Protein AF-A0AAU7DL04-F1 (afdb_monomer_lite)

Sequence (128 aa):
MRSCLLLRPTIYAAAADARGPQGQVHVRGVVDNTNRIERALYECKDRWSTAYTVAQNKGLSAQRALRMASVAYKLAMPRMDTKPSIRAAIACIAQGIQLEVFDGRDGSQLLYAAQVALSTLTERKRKK

Organism: NCBI:txid3036704

pLDDT: mean 80.77, std 22.89, range [36.78, 98.56]

Foldseek 3Di:
DDDDDDDDDDPPPPPPDDPDDCPPDDDDDDPDLVVVLVVLLVQLVVQLVVQLVVCVVVVHDNVVSLQRSLVSSVVSQFDLQDPSSLVSNLSSLVVCCVSVSDDPVRSVVSNVVSVVSNVVVVVVVVVD

Structure (mmCIF, N/CA/C/O backbone):
data_AF-A0AAU7DL04-F1
#
_entry.id   AF-A0AAU7DL04-F1
#
loop_
_atom_site.group_PDB
_atom_site.id
_atom_site.type_symbol
_atom_site.label_atom_id
_atom_site.label_alt_id
_atom_site.label_comp_id
_atom_site.label_asym_id
_atom_site.label_entity_id
_atom_site.label_seq_id
_atom_site.pdbx_PDB_ins_code
_atom_site.Cartn_x
_atom_site.Cartn_y
_atom_site.Cartn_z
_atom_site.occupancy
_atom_site.B_iso_or_equiv
_atom_site.auth_seq_id
_atom_site.auth_comp_id
_atom_site.auth_asym_id
_atom_site.auth_atom_id
_atom_site.pdbx_PDB_model_num
ATOM 1 N N . MET A 1 1 ? 8.559 17.638 39.324 1.00 42.41 1 MET A N 1
ATOM 2 C CA . MET A 1 1 ? 8.416 18.438 38.085 1.00 42.41 1 MET A CA 1
ATOM 3 C C . MET A 1 1 ? 7.302 17.769 37.276 1.00 42.41 1 MET A C 1
ATOM 5 O O . MET A 1 1 ? 7.525 16.670 36.804 1.00 42.41 1 MET A O 1
ATOM 9 N N . ARG A 1 2 ? 6.023 18.119 37.482 1.00 38.94 2 ARG A N 1
ATOM 10 C CA . ARG A 1 2 ? 5.254 19.229 36.865 1.00 38.94 2 ARG A CA 1
ATOM 11 C C . ARG A 1 2 ? 5.123 19.129 35.330 1.00 38.94 2 ARG A C 1
ATOM 13 O O . ARG A 1 2 ? 6.065 19.533 34.668 1.00 38.94 2 ARG A O 1
ATOM 20 N N . SER A 1 3 ? 3.909 18.770 34.863 1.00 40.59 3 SER A N 1
ATOM 21 C CA . SER A 1 3 ? 3.221 19.289 33.644 1.00 40.59 3 SER A CA 1
ATOM 22 C C . SER A 1 3 ? 3.886 19.027 32.268 1.00 40.59 3 SER A C 1
ATOM 24 O O . SER A 1 3 ? 5.063 18.719 32.222 1.00 40.59 3 SER A O 1
ATOM 26 N N . CYS A 1 4 ? 3.279 19.134 31.072 1.00 38.22 4 CYS A N 1
ATOM 27 C CA . CYS A 1 4 ? 1.907 19.256 30.507 1.00 38.22 4 CYS A CA 1
ATOM 28 C C . CYS A 1 4 ? 2.047 19.010 28.965 1.00 38.22 4 CYS A C 1
ATOM 30 O O . CYS A 1 4 ? 3.163 19.143 28.473 1.00 38.22 4 CYS A O 1
ATOM 32 N N . LEU A 1 5 ? 1.075 18.683 28.093 1.00 43.12 5 LEU A N 1
ATOM 33 C CA . LEU A 1 5 ? -0.388 18.428 28.077 1.00 43.12 5 LEU A CA 1
ATOM 34 C C . LEU A 1 5 ? -0.650 17.302 27.023 1.00 43.12 5 LEU A C 1
ATOM 36 O O . LEU A 1 5 ? 0.206 17.045 26.185 1.00 43.12 5 LEU A O 1
ATOM 40 N N . LEU A 1 6 ? -1.680 16.456 27.157 1.00 47.47 6 LEU A N 1
ATOM 41 C CA . LEU A 1 6 ? -2.963 16.431 26.407 1.00 47.47 6 LEU A CA 1
ATOM 42 C C . LEU A 1 6 ? -2.974 16.775 24.890 1.00 47.47 6 LEU A C 1
ATOM 44 O O . LEU A 1 6 ? -2.229 17.613 24.406 1.00 47.47 6 LEU A O 1
ATOM 48 N N . LEU A 1 7 ? -3.976 16.192 24.206 1.00 40.09 7 LEU A N 1
ATOM 49 C CA . LEU A 1 7 ? -4.447 16.426 22.824 1.00 40.09 7 LEU A CA 1
ATOM 50 C C . LEU A 1 7 ? -3.646 15.808 21.653 1.00 40.09 7 LEU A C 1
ATOM 52 O O . LEU A 1 7 ? -2.928 16.481 20.920 1.00 40.09 7 LEU A O 1
ATOM 56 N N . ARG A 1 8 ? -4.006 14.562 21.309 1.00 42.03 8 ARG A N 1
ATOM 57 C CA . ARG A 1 8 ? -4.331 14.216 19.910 1.00 42.03 8 ARG A CA 1
ATOM 58 C C . ARG A 1 8 ? -5.776 13.700 19.824 1.00 42.03 8 ARG A C 1
ATOM 60 O O . ARG A 1 8 ? -6.004 12.503 19.984 1.00 42.03 8 ARG A O 1
ATOM 67 N N . PRO A 1 9 ? -6.763 14.591 19.621 1.00 40.06 9 PRO A N 1
ATOM 68 C CA . PRO A 1 9 ? -8.136 14.194 19.343 1.00 40.06 9 PRO A CA 1
ATOM 69 C C . PRO A 1 9 ? -8.237 13.576 17.945 1.00 40.06 9 PRO A C 1
ATOM 71 O O . PRO A 1 9 ? -7.552 14.007 17.022 1.00 40.06 9 PRO A O 1
ATOM 74 N N . THR A 1 10 ? -9.123 12.590 17.807 1.00 43.03 10 THR A N 1
ATOM 75 C CA . THR A 1 10 ? -9.978 12.360 16.624 1.00 43.03 10 THR A CA 1
ATOM 76 C C . THR A 1 10 ? -9.534 12.998 15.295 1.00 43.03 10 THR A C 1
ATOM 78 O O . THR A 1 10 ? -10.095 14.007 14.873 1.00 43.03 10 THR A O 1
ATOM 81 N N . ILE A 1 11 ? -8.601 12.358 14.579 1.00 46.16 11 ILE A N 1
ATOM 82 C CA . ILE A 1 11 ? -8.363 12.643 13.145 1.00 46.16 11 ILE A CA 1
ATOM 83 C C . ILE A 1 11 ? -9.256 11.740 12.258 1.00 46.16 11 ILE A C 1
ATOM 85 O O . ILE A 1 11 ? -9.635 12.107 11.150 1.00 46.16 11 ILE A O 1
ATOM 89 N N . TYR A 1 12 ? -9.702 10.590 12.778 1.00 44.56 12 TYR A N 1
ATOM 90 C CA . TYR A 1 12 ? -10.599 9.642 12.099 1.00 44.56 12 TYR A CA 1
ATOM 91 C C . TYR A 1 12 ? -12.096 9.999 12.241 1.00 44.56 12 TYR A C 1
ATOM 93 O O . TYR A 1 12 ? -12.902 9.169 12.650 1.00 44.56 12 TYR A O 1
ATOM 101 N N . ALA A 1 13 ? -12.470 11.239 11.907 1.00 37.59 13 ALA A N 1
ATOM 102 C CA . ALA A 1 13 ? -13.867 11.707 11.920 1.00 37.59 13 ALA A CA 1
ATOM 103 C C . ALA A 1 13 ? -14.372 12.244 10.561 1.00 37.59 13 ALA A C 1
ATOM 105 O O . ALA A 1 13 ? -15.523 12.654 10.460 1.00 37.59 13 ALA A O 1
ATOM 106 N N . ALA A 1 14 ? -13.544 12.220 9.509 1.00 36.78 14 ALA A N 1
ATOM 107 C CA . ALA A 1 14 ? -13.889 12.741 8.181 1.00 36.78 14 ALA A CA 1
ATOM 108 C C . ALA A 1 14 ? -13.461 11.781 7.052 1.00 36.78 14 ALA A C 1
ATOM 110 O O . ALA A 1 14 ? -12.545 12.057 6.282 1.00 36.78 14 ALA A O 1
ATOM 111 N N . ALA A 1 15 ? -14.138 10.633 6.957 1.00 42.44 15 ALA A N 1
ATOM 112 C CA . ALA A 1 15 ? -14.025 9.698 5.826 1.00 42.44 15 ALA A CA 1
ATOM 113 C C . ALA A 1 15 ? -15.388 9.425 5.154 1.00 42.44 15 ALA A C 1
ATOM 115 O O . ALA A 1 15 ? -15.571 8.405 4.495 1.00 42.44 15 ALA A O 1
ATOM 116 N N . ALA A 1 16 ? -16.339 10.346 5.332 1.00 44.25 16 ALA A N 1
ATOM 117 C CA . ALA A 1 16 ? -17.701 10.266 4.820 1.00 44.25 16 ALA A CA 1
ATOM 118 C C . ALA A 1 16 ? -18.078 11.536 4.036 1.00 44.25 16 ALA A C 1
ATOM 120 O O . ALA A 1 16 ? -18.988 12.244 4.435 1.00 44.25 16 ALA A O 1
ATOM 121 N N . ASP A 1 17 ? -17.346 11.838 2.959 1.00 44.41 17 ASP A N 1
ATOM 122 C CA . ASP A 1 17 ? -17.951 12.070 1.636 1.00 44.41 17 ASP A CA 1
ATOM 123 C C . ASP A 1 17 ? -16.874 12.235 0.553 1.00 44.41 17 ASP A C 1
ATOM 125 O O . ASP A 1 17 ? -15.941 13.021 0.710 1.00 44.41 17 ASP A O 1
ATOM 129 N N . ALA A 1 18 ? -16.990 11.479 -0.543 1.00 39.47 18 ALA A N 1
ATOM 130 C CA . ALA A 1 18 ? -16.162 11.637 -1.747 1.00 39.47 18 ALA A CA 1
ATOM 131 C C . ALA A 1 18 ? -16.717 10.851 -2.955 1.00 39.47 18 ALA A C 1
ATOM 133 O O . ALA A 1 18 ? -15.951 10.262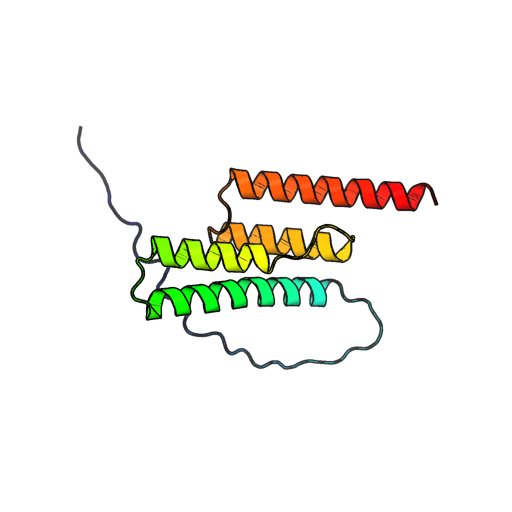 -3.724 1.00 39.47 18 ALA A O 1
ATOM 134 N N . ARG A 1 19 ? -18.043 10.838 -3.172 1.00 47.75 19 ARG A N 1
ATOM 135 C CA . ARG A 1 19 ? -18.588 10.466 -4.494 1.00 47.75 19 ARG A CA 1
ATOM 136 C C . ARG A 1 19 ? -18.403 11.630 -5.472 1.00 47.75 19 ARG A C 1
ATOM 138 O O . ARG A 1 19 ? -19.340 12.354 -5.787 1.00 47.75 19 ARG A O 1
ATOM 145 N N . GLY A 1 20 ? -17.168 11.808 -5.940 1.00 36.84 20 GLY A N 1
ATOM 146 C CA . GLY A 1 20 ? -16.863 12.715 -7.046 1.00 36.84 20 GLY A CA 1
ATOM 147 C C . GLY A 1 20 ? -17.444 12.192 -8.372 1.00 36.84 20 GLY A C 1
ATOM 148 O O . GLY A 1 20 ? -17.455 10.975 -8.587 1.00 36.84 20 GLY A O 1
ATOM 149 N N . PRO A 1 21 ? -17.923 13.067 -9.273 1.00 41.75 21 PRO A N 1
ATOM 150 C CA . PRO A 1 21 ? -18.472 12.648 -10.558 1.00 41.75 21 PRO A CA 1
ATOM 151 C C . PRO A 1 21 ? -17.360 12.144 -11.491 1.00 41.75 21 PRO A C 1
ATOM 153 O O . PRO A 1 21 ? -16.407 12.860 -11.791 1.00 41.75 21 PRO A O 1
ATOM 156 N N . GLN A 1 22 ? -17.497 10.911 -11.982 1.00 43.09 22 GLN A N 1
ATOM 157 C CA . GLN A 1 22 ? -16.578 10.281 -12.942 1.00 43.09 22 GLN A CA 1
ATOM 158 C C . GLN A 1 22 ? -16.772 10.859 -14.361 1.00 43.09 22 GLN A C 1
ATOM 160 O O . GLN A 1 22 ? -17.308 10.205 -15.254 1.00 43.09 22 GLN A O 1
ATOM 165 N N . GLY A 1 23 ? -16.333 12.102 -14.575 1.00 39.91 23 GLY A N 1
ATOM 166 C CA . GLY A 1 23 ? -16.270 12.746 -15.891 1.00 39.91 23 GLY A CA 1
ATOM 167 C C . GLY A 1 23 ? -15.076 12.247 -16.710 1.00 39.91 23 GLY A C 1
ATOM 168 O O . GLY A 1 23 ? -14.047 12.914 -16.782 1.00 39.91 23 GLY A O 1
ATOM 169 N N . GLN A 1 24 ? -15.186 11.058 -17.303 1.00 43.31 24 GLN A N 1
ATOM 170 C CA . GLN A 1 24 ? -14.074 10.405 -18.000 1.00 43.31 24 GLN A CA 1
ATOM 171 C C . GLN A 1 24 ? -13.906 10.931 -19.441 1.00 43.31 24 GLN A C 1
ATOM 173 O O . GLN A 1 24 ? -14.484 10.399 -20.387 1.00 43.31 24 GLN A O 1
ATOM 178 N N . VAL A 1 25 ? -13.097 11.982 -19.619 1.00 44.25 25 VAL A N 1
ATOM 179 C CA . VAL A 1 25 ? -12.775 12.541 -20.946 1.00 44.25 25 VAL A CA 1
ATOM 180 C C . VAL A 1 25 ? -11.770 11.636 -21.670 1.00 44.25 25 VAL A C 1
ATOM 182 O O . VAL A 1 25 ? -10.606 11.539 -21.283 1.00 44.25 25 VAL A O 1
ATOM 185 N N . HIS A 1 26 ? -12.212 10.963 -22.734 1.00 40.19 26 HIS A N 1
ATOM 186 C CA . HIS A 1 26 ? -11.371 10.057 -23.520 1.00 40.19 26 HIS A CA 1
ATOM 187 C C . HIS A 1 26 ? -10.491 10.821 -24.522 1.00 40.19 26 HIS A C 1
ATOM 189 O O . HIS A 1 26 ? -10.922 11.126 -25.635 1.00 40.19 26 HIS A O 1
ATOM 195 N N . VAL A 1 27 ? -9.236 11.092 -24.153 1.00 49.94 27 VAL A N 1
ATOM 196 C CA . VAL A 1 27 ? -8.219 11.621 -25.075 1.00 49.94 27 VAL A CA 1
ATOM 197 C C . VAL A 1 27 ? -7.390 10.464 -25.642 1.00 49.94 27 VAL A C 1
ATOM 199 O O . VAL A 1 27 ? -6.798 9.675 -24.907 1.00 49.94 27 VAL A O 1
ATOM 202 N N . ARG A 1 28 ? -7.359 10.337 -26.972 1.00 40.72 28 ARG A N 1
ATOM 203 C CA . ARG A 1 28 ? -6.598 9.298 -27.686 1.00 40.72 28 ARG A CA 1
ATOM 204 C C . ARG A 1 28 ? -5.096 9.615 -27.690 1.00 40.72 28 ARG A C 1
ATOM 206 O O . ARG A 1 28 ? -4.706 10.688 -28.132 1.00 40.72 28 ARG A O 1
ATOM 213 N N . GLY A 1 29 ? -4.259 8.615 -27.395 1.00 48.81 29 GLY A N 1
ATOM 214 C CA . GLY A 1 29 ? -2.971 8.463 -28.095 1.00 48.81 29 GLY A CA 1
ATOM 215 C C . GLY A 1 29 ? -1.668 8.528 -27.290 1.00 48.81 29 GLY A C 1
ATOM 216 O O . GLY A 1 29 ? -0.625 8.241 -27.871 1.00 48.81 29 GLY A O 1
ATOM 217 N N . VAL A 1 30 ? -1.683 8.822 -25.987 1.00 49.94 30 VAL A N 1
ATOM 218 C CA . VAL A 1 30 ? -0.483 8.727 -25.129 1.00 49.94 30 VAL A CA 1
ATOM 219 C C . VAL A 1 30 ? -0.691 7.648 -24.067 1.00 49.94 30 VAL A C 1
ATOM 221 O O . VAL A 1 30 ? -1.794 7.440 -23.568 1.00 49.94 30 VAL A O 1
ATOM 224 N N . VAL A 1 31 ? 0.367 6.900 -23.733 1.00 54.81 31 VAL A N 1
ATOM 225 C CA . VAL A 1 31 ? 0.308 5.888 -22.667 1.00 54.81 31 VAL A CA 1
ATOM 226 C C . VAL A 1 31 ? 0.402 6.593 -21.312 1.00 54.81 31 VAL A C 1
ATOM 228 O O . VAL A 1 31 ? 1.467 6.635 -20.690 1.00 54.81 31 VAL A O 1
ATOM 231 N N . ASP A 1 32 ? -0.718 7.165 -20.872 1.00 60.56 32 ASP A N 1
ATOM 232 C CA . ASP A 1 32 ? -0.781 8.009 -19.681 1.00 60.56 32 ASP A CA 1
ATOM 233 C C . ASP A 1 32 ? -0.474 7.223 -18.406 1.00 60.56 32 ASP A C 1
ATOM 235 O O . ASP A 1 32 ? -1.292 6.499 -17.833 1.00 60.56 32 ASP A O 1
ATOM 239 N N . ASN A 1 33 ? 0.763 7.385 -17.941 1.00 59.34 33 ASN A N 1
ATOM 240 C CA . ASN A 1 33 ? 1.220 6.826 -16.673 1.00 59.34 33 ASN A CA 1
ATOM 241 C C . ASN A 1 33 ? 0.446 7.429 -15.492 1.00 59.34 33 ASN A C 1
ATOM 243 O O . ASN A 1 33 ? 0.244 6.735 -14.500 1.00 59.34 33 ASN A O 1
ATOM 247 N N . THR A 1 34 ? -0.018 8.676 -15.624 1.00 68.00 34 THR A N 1
ATOM 248 C CA . THR A 1 34 ? -0.864 9.386 -14.656 1.00 68.00 34 THR A CA 1
ATOM 249 C C . THR A 1 34 ? -2.135 8.594 -14.353 1.00 68.00 34 THR A C 1
ATOM 251 O O . THR A 1 34 ? -2.342 8.220 -13.204 1.00 68.00 34 THR A O 1
ATOM 254 N N . ASN A 1 35 ? -2.876 8.173 -15.387 1.00 83.75 35 ASN A N 1
ATOM 255 C CA . ASN A 1 35 ? -4.077 7.341 -15.252 1.00 83.75 35 ASN A CA 1
ATOM 256 C C . ASN A 1 35 ? -3.791 6.032 -14.484 1.00 83.75 35 ASN A C 1
ATOM 258 O O . ASN A 1 35 ? -4.549 5.638 -13.600 1.00 83.75 35 ASN A O 1
ATOM 262 N N . ARG A 1 36 ? -2.648 5.374 -14.745 1.00 86.19 36 ARG A N 1
ATOM 263 C CA . ARG A 1 36 ? -2.260 4.147 -14.018 1.00 86.19 36 ARG A CA 1
ATOM 264 C C . ARG A 1 36 ? -1.934 4.400 -12.545 1.00 86.19 36 ARG A C 1
ATOM 266 O O . ARG A 1 36 ? -2.229 3.541 -11.717 1.00 86.19 36 ARG A O 1
ATOM 273 N N . ILE A 1 37 ? -1.310 5.536 -12.230 1.00 95.12 37 ILE A N 1
ATOM 274 C CA . ILE A 1 37 ? -0.981 5.940 -10.856 1.00 95.12 37 ILE A CA 1
ATOM 275 C C . ILE A 1 37 ? -2.266 6.288 -10.097 1.00 95.12 37 ILE A C 1
ATOM 277 O O . ILE A 1 37 ? -2.496 5.749 -9.019 1.00 95.12 37 ILE A O 1
ATOM 281 N N . GLU A 1 38 ? -3.134 7.113 -10.682 1.00 94.88 38 GLU A N 1
ATOM 282 C CA . GLU A 1 38 ? -4.433 7.497 -10.113 1.00 94.88 38 GLU A CA 1
ATOM 283 C C . GLU A 1 38 ? -5.326 6.279 -9.867 1.00 94.88 38 GLU A C 1
ATOM 285 O O . GLU A 1 38 ? -5.870 6.123 -8.774 1.00 94.88 38 GLU A O 1
ATOM 290 N N . ARG A 1 39 ? -5.412 5.357 -10.836 1.00 95.25 39 ARG A N 1
ATOM 291 C CA . ARG A 1 39 ? -6.183 4.116 -10.689 1.00 95.25 39 ARG A CA 1
ATOM 292 C C . ARG A 1 39 ? -5.649 3.230 -9.563 1.00 95.25 39 ARG A C 1
ATOM 294 O O . ARG A 1 39 ? -6.445 2.666 -8.821 1.00 95.25 39 ARG A O 1
ATOM 301 N N . ALA A 1 40 ? -4.328 3.124 -9.412 1.00 97.00 40 ALA A N 1
ATOM 302 C CA . ALA A 1 40 ? -3.717 2.366 -8.321 1.00 97.00 40 ALA A CA 1
ATOM 303 C C . ALA A 1 40 ? -3.963 3.014 -6.946 1.00 97.00 40 ALA A C 1
ATOM 305 O O . ALA A 1 40 ? -4.319 2.317 -5.998 1.00 97.00 40 ALA A O 1
ATOM 306 N N . LEU A 1 41 ? -3.836 4.343 -6.850 1.00 97.44 41 LEU A N 1
ATOM 307 C CA . LEU A 1 41 ? -4.150 5.111 -5.639 1.00 97.44 41 LEU A CA 1
ATOM 308 C C . LEU A 1 41 ? -5.626 4.986 -5.243 1.00 97.44 41 LEU A C 1
ATOM 310 O O . LEU A 1 41 ? -5.935 4.928 -4.053 1.00 97.44 41 LEU A O 1
ATOM 314 N N . TYR A 1 42 ? -6.529 4.948 -6.227 1.00 97.25 42 TYR A N 1
ATOM 315 C CA . TYR A 1 42 ? -7.949 4.700 -6.005 1.00 97.25 42 TYR A CA 1
ATOM 316 C C . TYR A 1 42 ? -8.192 3.269 -5.511 1.00 97.25 42 TYR A C 1
ATOM 318 O O . TYR A 1 42 ? -8.792 3.103 -4.454 1.00 97.25 42 TYR A O 1
ATOM 326 N N . GLU A 1 43 ? -7.675 2.246 -6.204 1.00 97.69 43 GLU A N 1
ATOM 327 C CA . GLU A 1 43 ? -7.882 0.839 -5.830 1.00 97.69 43 GLU A CA 1
ATOM 328 C C . GLU A 1 43 ? -7.324 0.515 -4.434 1.00 97.69 43 GLU A C 1
ATOM 330 O O . GLU A 1 43 ? -8.008 -0.120 -3.632 1.00 97.69 43 GL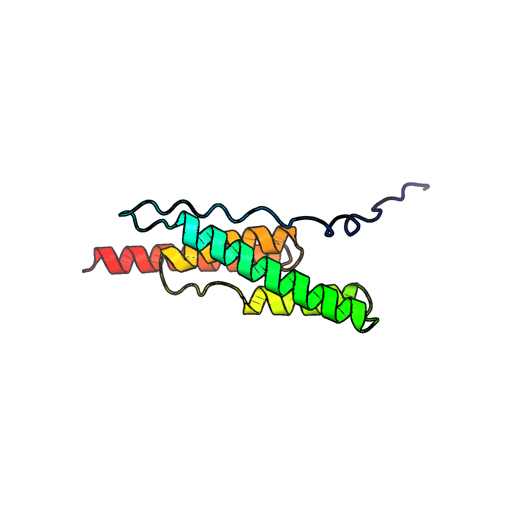U A O 1
ATOM 335 N N . CYS A 1 44 ? -6.124 0.995 -4.091 1.00 98.50 44 CYS A N 1
ATOM 336 C CA . CYS A 1 44 ? -5.554 0.749 -2.764 1.00 98.50 44 CYS A CA 1
ATOM 337 C C . CYS A 1 44 ? -6.381 1.425 -1.655 1.00 98.50 44 CYS A C 1
ATOM 339 O O . CYS A 1 44 ? -6.654 0.807 -0.621 1.00 98.50 44 CYS A O 1
ATOM 341 N N . LYS A 1 45 ? -6.829 2.670 -1.881 1.00 97.94 45 LYS A N 1
ATOM 342 C CA . LYS A 1 45 ? -7.672 3.407 -0.929 1.00 97.94 45 LYS A CA 1
ATOM 343 C C . LYS A 1 45 ? -9.060 2.777 -0.778 1.00 97.94 45 LYS A C 1
ATOM 345 O O . LYS A 1 45 ? -9.522 2.650 0.351 1.00 97.94 45 LYS A O 1
ATOM 350 N N . ASP A 1 46 ? -9.684 2.349 -1.873 1.00 98.31 46 ASP A N 1
ATOM 351 C CA . ASP A 1 46 ? -11.000 1.696 -1.889 1.00 98.31 46 ASP A CA 1
ATOM 352 C C . ASP A 1 46 ? -10.996 0.355 -1.138 1.00 98.31 46 ASP A C 1
ATOM 354 O O . ASP A 1 46 ? -11.871 0.083 -0.311 1.00 98.31 46 ASP A O 1
ATOM 358 N N . ARG A 1 47 ? -9.956 -0.465 -1.342 1.00 98.31 47 ARG A N 1
ATOM 359 C CA . ARG A 1 47 ? -9.793 -1.737 -0.619 1.00 98.31 47 ARG A CA 1
ATOM 360 C C . ARG A 1 47 ? -9.557 -1.516 0.873 1.00 98.31 47 ARG A C 1
ATOM 362 O O . ARG A 1 47 ? -10.109 -2.259 1.685 1.00 98.31 47 ARG A O 1
ATOM 369 N N . TRP A 1 48 ? -8.800 -0.480 1.239 1.00 98.44 48 TRP A N 1
ATOM 370 C CA . TRP A 1 48 ? -8.613 -0.071 2.633 1.00 98.44 48 TRP A CA 1
ATOM 371 C C . TRP A 1 48 ? -9.922 0.410 3.266 1.00 98.44 48 TRP A C 1
ATOM 373 O O . TRP A 1 48 ? -10.291 -0.099 4.323 1.00 98.44 48 TRP A O 1
ATOM 383 N N . SER A 1 49 ? -10.671 1.315 2.621 1.00 97.81 49 SER A N 1
ATOM 384 C CA . SER A 1 49 ? -11.925 1.843 3.181 1.00 97.81 49 SER A CA 1
ATOM 385 C C . SER A 1 49 ? -12.998 0.766 3.283 1.00 97.81 49 SER A C 1
ATOM 387 O O . SER A 1 49 ? -13.644 0.651 4.321 1.00 97.81 49 SER A O 1
ATOM 389 N N . THR A 1 50 ? -13.126 -0.086 2.264 1.00 98.19 50 THR A N 1
ATOM 390 C CA . THR A 1 50 ? -14.038 -1.237 2.283 1.00 98.19 50 THR A CA 1
ATOM 391 C C . THR A 1 50 ? -13.716 -2.181 3.442 1.00 98.19 50 THR A C 1
ATOM 393 O O . THR A 1 50 ? -14.601 -2.525 4.226 1.00 98.19 50 THR A O 1
ATOM 396 N N . ALA A 1 51 ? -12.447 -2.566 3.614 1.00 98.25 51 ALA A N 1
ATOM 397 C CA . ALA A 1 51 ? -12.038 -3.430 4.719 1.00 98.25 51 ALA A CA 1
ATOM 398 C C . ALA A 1 51 ? -12.221 -2.758 6.092 1.00 98.25 51 ALA A C 1
ATOM 400 O O . ALA A 1 51 ? -12.665 -3.417 7.034 1.00 98.25 51 ALA A O 1
ATOM 401 N N . TYR A 1 52 ? -11.948 -1.455 6.208 1.00 97.06 52 TYR A N 1
ATOM 402 C CA . TYR A 1 52 ? -12.176 -0.697 7.439 1.00 97.06 52 TYR A CA 1
ATOM 403 C C . TYR A 1 52 ? -13.662 -0.690 7.824 1.00 97.06 52 TYR A C 1
ATOM 405 O O . TYR A 1 52 ? -14.010 -1.073 8.941 1.00 97.06 52 TYR A O 1
ATOM 413 N N . THR A 1 53 ? -14.557 -0.368 6.885 1.00 97.69 53 THR A N 1
ATOM 414 C CA . THR A 1 53 ? -16.012 -0.406 7.097 1.00 97.69 53 THR A CA 1
ATOM 415 C C . THR A 1 53 ? -16.500 -1.806 7.472 1.00 97.69 53 THR A C 1
ATOM 417 O O . THR A 1 53 ? -17.279 -1.951 8.412 1.00 97.69 53 THR A O 1
ATOM 420 N N . VAL A 1 54 ? -15.994 -2.863 6.825 1.00 98.19 54 VAL A N 1
ATOM 421 C CA . VAL A 1 54 ? -16.327 -4.254 7.191 1.00 98.19 54 VAL A CA 1
ATOM 422 C C . VAL A 1 54 ? -15.871 -4.600 8.615 1.00 98.19 54 VAL A C 1
ATOM 424 O O . VAL A 1 54 ? -16.569 -5.342 9.305 1.00 98.19 54 VAL A O 1
ATOM 427 N N . ALA A 1 55 ? -14.736 -4.076 9.087 1.00 97.56 55 ALA A N 1
ATOM 428 C CA . ALA A 1 55 ? -14.294 -4.275 10.468 1.00 97.56 55 ALA A CA 1
ATOM 429 C C . ALA A 1 55 ? -15.164 -3.516 11.481 1.00 97.56 55 ALA A C 1
ATOM 431 O O . ALA A 1 55 ? -15.539 -4.091 12.505 1.00 97.56 55 ALA A O 1
ATOM 432 N N . GLN A 1 56 ? -15.514 -2.261 11.183 1.00 96.50 56 GLN A N 1
ATOM 433 C CA . GLN A 1 56 ? -16.384 -1.436 12.027 1.00 96.50 56 GLN A CA 1
ATOM 434 C C . GLN A 1 56 ? -17.780 -2.064 12.161 1.00 96.50 56 GLN A C 1
ATOM 436 O O . GLN A 1 56 ? -18.278 -2.219 13.273 1.00 96.50 56 GLN A O 1
ATOM 441 N N . ASN A 1 57 ? -18.361 -2.542 11.055 1.00 97.75 57 ASN A N 1
ATOM 442 C CA . ASN A 1 57 ? -19.656 -3.236 11.048 1.00 97.75 57 ASN A CA 1
ATOM 443 C C . ASN A 1 57 ? -19.633 -4.567 11.826 1.00 97.75 57 ASN A C 1
ATOM 445 O O . ASN A 1 57 ? -20.672 -5.035 12.280 1.00 97.75 57 ASN A O 1
ATOM 449 N N . LYS A 1 58 ? -18.452 -5.175 12.004 1.00 96.75 58 LYS A N 1
ATOM 450 C CA . LYS A 1 58 ? -18.232 -6.365 12.847 1.00 96.75 58 LYS A CA 1
ATOM 451 C C . LYS A 1 58 ? -17.948 -6.027 14.319 1.00 96.75 58 LYS A C 1
ATOM 453 O O . LYS A 1 58 ? -17.588 -6.923 15.078 1.00 96.75 58 LYS A O 1
ATOM 458 N N . GLY A 1 59 ? -18.047 -4.757 14.723 1.00 97.06 59 GLY A N 1
ATOM 459 C CA . GLY A 1 59 ? -17.760 -4.312 16.090 1.00 97.06 59 GLY A CA 1
ATOM 460 C C . GLY A 1 59 ? -16.297 -4.496 16.510 1.00 97.06 59 GLY A C 1
ATOM 461 O O . GLY A 1 59 ? -16.002 -4.609 17.700 1.00 97.06 59 GLY A O 1
ATOM 462 N N . LEU A 1 60 ? -15.361 -4.578 15.556 1.00 96.94 60 LEU A N 1
ATOM 463 C CA . LEU A 1 60 ? -13.942 -4.713 15.878 1.00 96.94 60 LEU A CA 1
ATOM 464 C C . LEU A 1 60 ? -13.391 -3.401 16.448 1.00 96.94 60 LEU A C 1
ATOM 466 O O . LEU A 1 60 ? -13.773 -2.313 16.030 1.00 96.94 60 LEU A O 1
ATOM 470 N N . SER A 1 61 ? -12.432 -3.497 17.374 1.00 97.25 61 SER A N 1
ATOM 471 C CA . SER A 1 61 ? -11.731 -2.312 17.876 1.00 97.25 61 SER A CA 1
ATOM 472 C C . SER A 1 61 ? -10.983 -1.592 16.749 1.00 97.25 61 SER A C 1
ATOM 474 O O . SER A 1 61 ? -10.473 -2.235 15.829 1.00 97.25 61 SER A O 1
ATOM 476 N N . ALA A 1 62 ? -10.831 -0.268 16.857 1.00 94.50 62 ALA A N 1
ATOM 477 C CA . ALA A 1 62 ? -10.171 0.552 15.835 1.00 94.50 62 ALA A CA 1
ATOM 478 C C . ALA A 1 62 ? -8.784 0.010 15.425 1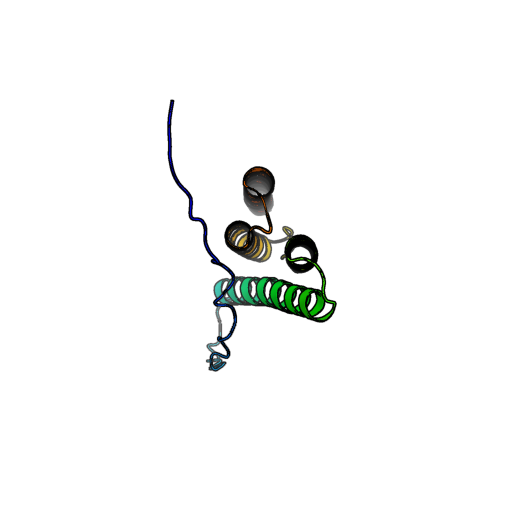.00 94.50 62 ALA A C 1
ATOM 480 O O . ALA A 1 62 ? -8.457 -0.025 14.245 1.00 94.50 62 ALA A O 1
ATOM 481 N N . GLN A 1 63 ? -7.993 -0.519 16.367 1.00 95.75 63 GLN A N 1
ATOM 482 C CA . GLN A 1 63 ? -6.690 -1.138 16.078 1.00 95.75 63 GLN A CA 1
ATOM 483 C C . GLN A 1 63 ? -6.793 -2.455 15.275 1.00 95.75 63 GLN A C 1
ATOM 485 O O . GLN A 1 63 ? -5.873 -2.816 14.538 1.00 95.75 63 GLN A O 1
ATOM 490 N N . ARG A 1 64 ? -7.882 -3.222 15.422 1.00 96.62 64 ARG A N 1
ATOM 491 C CA . ARG A 1 64 ? -8.165 -4.394 14.573 1.00 96.62 64 ARG A CA 1
ATOM 492 C C . ARG A 1 64 ? -8.692 -3.958 13.204 1.00 96.62 64 ARG A C 1
ATOM 494 O O . ARG A 1 64 ? -8.252 -4.522 12.207 1.00 96.62 64 ARG A O 1
ATOM 501 N N . ALA A 1 65 ? -9.541 -2.930 13.151 1.00 97.00 65 ALA A N 1
ATOM 502 C CA . ALA A 1 65 ? -10.041 -2.355 11.903 1.00 97.00 65 ALA A CA 1
ATOM 503 C C . ALA A 1 65 ? -8.917 -1.777 11.032 1.00 97.00 65 ALA A C 1
ATOM 505 O O . ALA A 1 65 ? -8.790 -2.167 9.873 1.00 97.00 65 ALA A O 1
ATOM 506 N N . LEU A 1 66 ? -8.035 -0.954 11.612 1.00 96.00 66 LEU A N 1
ATOM 507 C CA . LEU A 1 66 ? -6.840 -0.434 10.942 1.00 96.00 66 LEU A CA 1
ATOM 508 C C . LEU A 1 66 ? -5.938 -1.567 10.445 1.00 96.00 66 LEU A C 1
ATOM 510 O O . LEU A 1 66 ? -5.560 -1.564 9.282 1.00 96.00 66 LEU A O 1
ATOM 514 N N . ARG A 1 67 ? -5.647 -2.590 11.266 1.00 96.38 67 ARG A N 1
ATOM 515 C CA . ARG A 1 67 ? -4.838 -3.738 10.811 1.00 96.38 67 ARG A CA 1
ATOM 516 C C . ARG A 1 67 ? -5.467 -4.474 9.625 1.00 96.38 67 ARG A C 1
ATOM 518 O O . ARG A 1 67 ? -4.750 -4.808 8.686 1.00 96.38 67 ARG A O 1
ATOM 525 N N . MET A 1 68 ? -6.781 -4.702 9.640 1.00 97.88 68 MET A N 1
ATOM 526 C CA . MET A 1 68 ? -7.476 -5.372 8.535 1.00 97.88 68 MET A CA 1
ATOM 527 C C . MET A 1 68 ? -7.469 -4.520 7.255 1.00 97.88 68 MET A C 1
ATOM 529 O O . MET A 1 68 ? -7.205 -5.039 6.171 1.00 97.88 68 MET A O 1
ATOM 533 N N . ALA A 1 69 ? -7.679 -3.208 7.389 1.00 98.06 69 ALA A N 1
ATOM 534 C CA . ALA A 1 69 ? -7.612 -2.248 6.291 1.00 98.06 69 ALA A CA 1
ATOM 535 C C . ALA A 1 69 ? -6.198 -2.132 5.695 1.00 98.06 69 ALA A C 1
ATOM 537 O O . ALA A 1 69 ? -6.032 -2.174 4.476 1.00 98.06 69 ALA A O 1
ATOM 538 N N . SER A 1 70 ? -5.163 -2.086 6.537 1.00 97.62 70 SER A N 1
ATOM 539 C CA . SER A 1 70 ? -3.760 -2.061 6.113 1.00 97.62 70 SER A CA 1
ATOM 540 C C . SER A 1 70 ? -3.336 -3.341 5.389 1.00 97.62 70 SER A C 1
ATOM 542 O O . SER A 1 70 ? -2.575 -3.263 4.427 1.00 97.62 70 SER A O 1
ATOM 544 N N . VAL A 1 71 ? -3.853 -4.514 5.775 1.00 98.00 71 VAL A N 1
ATOM 545 C CA . VAL A 1 71 ? -3.648 -5.758 5.005 1.00 98.00 71 VAL A CA 1
ATOM 546 C C . VAL A 1 71 ? -4.322 -5.668 3.633 1.00 98.00 71 VAL A C 1
ATOM 548 O O . VAL A 1 71 ? -3.683 -5.974 2.628 1.00 98.00 71 VAL A O 1
ATOM 551 N N . ALA A 1 72 ? -5.570 -5.192 3.560 1.00 98.50 72 ALA A N 1
ATOM 552 C CA . ALA A 1 72 ? -6.277 -5.022 2.289 1.00 98.50 72 ALA A CA 1
ATOM 553 C C . ALA A 1 72 ? -5.571 -4.027 1.346 1.00 98.50 72 ALA A C 1
ATOM 555 O O . ALA A 1 72 ? -5.459 -4.301 0.152 1.00 98.50 72 ALA A O 1
ATOM 556 N N . TYR A 1 73 ? -5.026 -2.928 1.883 1.00 98.56 73 TYR A N 1
ATOM 557 C CA . TYR A 1 73 ? -4.199 -1.975 1.133 1.00 98.56 73 TYR A CA 1
ATOM 558 C C . TYR A 1 73 ? -2.941 -2.647 0.571 1.00 98.56 73 TYR A C 1
ATOM 560 O O . TYR A 1 73 ? -2.684 -2.566 -0.627 1.00 98.56 73 TYR A O 1
ATOM 568 N N . LYS A 1 74 ? -2.173 -3.357 1.416 1.00 97.62 74 LYS A N 1
ATOM 569 C CA . LYS A 1 74 ? -0.933 -4.045 1.008 1.00 97.62 74 LYS A CA 1
ATOM 570 C C . LYS A 1 74 ? -1.189 -5.103 -0.077 1.00 97.62 74 LYS A C 1
ATOM 572 O O . LYS A 1 74 ? -0.378 -5.234 -0.987 1.00 97.62 74 LYS A O 1
ATOM 577 N N . LEU A 1 75 ? -2.326 -5.805 -0.028 1.00 98.00 75 LEU A N 1
ATOM 578 C CA . LEU A 1 75 ? -2.741 -6.770 -1.058 1.00 98.00 75 LEU A CA 1
ATOM 579 C C . LEU A 1 75 ? -3.199 -6.120 -2.377 1.00 98.00 75 LEU A C 1
ATOM 581 O O . LEU A 1 75 ? -3.140 -6.768 -3.419 1.00 98.00 75 LEU A O 1
ATOM 585 N N . ALA A 1 76 ? -3.653 -4.865 -2.346 1.00 98.06 76 ALA A N 1
ATOM 586 C CA . ALA A 1 76 ? -4.079 -4.111 -3.527 1.00 98.06 76 ALA A CA 1
ATOM 587 C C . ALA A 1 76 ? -2.922 -3.404 -4.261 1.00 98.06 76 ALA A C 1
ATOM 589 O O . ALA A 1 76 ? -3.120 -2.856 -5.345 1.00 98.06 76 ALA A O 1
ATOM 590 N N . MET A 1 77 ? -1.717 -3.393 -3.682 1.00 97.44 77 MET A N 1
ATOM 591 C CA . MET A 1 77 ? -0.592 -2.630 -4.218 1.00 97.44 77 MET A CA 1
ATOM 592 C C . MET A 1 77 ? -0.125 -3.100 -5.606 1.00 97.44 77 MET A C 1
ATOM 594 O O . MET A 1 77 ? -0.033 -4.303 -5.865 1.00 97.44 77 MET A O 1
ATOM 598 N N . PRO A 1 78 ? 0.308 -2.168 -6.479 1.00 96.81 78 PRO A N 1
ATOM 599 C CA . PRO A 1 78 ? 0.981 -2.512 -7.725 1.00 96.81 78 PRO A CA 1
ATOM 600 C C . PRO A 1 78 ? 2.264 -3.318 -7.495 1.00 96.81 78 PRO A C 1
ATOM 602 O O . PRO A 1 78 ? 3.083 -2.989 -6.635 1.00 96.81 78 PRO A O 1
ATOM 605 N N . ARG A 1 79 ? 2.491 -4.334 -8.334 1.00 94.06 79 ARG A N 1
ATOM 606 C CA . ARG A 1 79 ? 3.760 -5.077 -8.360 1.00 94.06 79 ARG A CA 1
ATOM 607 C C . ARG A 1 79 ? 4.903 -4.194 -8.866 1.00 94.06 79 ARG A C 1
ATOM 609 O O . ARG A 1 79 ? 4.705 -3.334 -9.717 1.00 94.06 79 ARG A O 1
ATOM 616 N N . MET A 1 80 ? 6.123 -4.459 -8.407 1.00 94.19 80 MET A N 1
ATOM 617 C CA . MET A 1 80 ? 7.334 -3.730 -8.819 1.00 94.19 80 MET A CA 1
ATOM 618 C C . MET A 1 80 ? 8.058 -4.392 -10.011 1.00 94.19 80 MET A C 1
ATOM 620 O O . MET A 1 80 ? 9.280 -4.503 -10.037 1.00 94.19 80 MET A O 1
ATOM 624 N N . ASP A 1 81 ? 7.294 -4.858 -11.001 1.00 91.38 81 ASP A N 1
ATOM 625 C CA . ASP A 1 81 ? 7.767 -5.652 -12.148 1.00 91.38 81 ASP A CA 1
ATOM 626 C 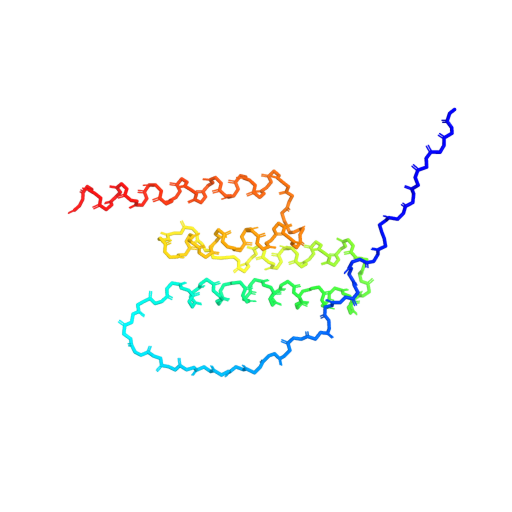C . ASP A 1 81 ? 8.075 -4.832 -13.416 1.00 91.38 81 ASP A C 1
ATOM 628 O O . ASP A 1 81 ? 8.882 -5.251 -14.247 1.00 91.38 81 ASP A O 1
ATOM 632 N N . THR A 1 82 ? 7.471 -3.651 -13.578 1.00 92.38 82 THR A N 1
ATOM 633 C CA . THR A 1 82 ? 7.637 -2.795 -14.763 1.00 92.38 82 THR A CA 1
ATOM 634 C C . THR A 1 82 ? 7.813 -1.327 -14.375 1.00 92.38 82 THR A C 1
ATOM 636 O O . THR A 1 82 ? 7.317 -0.871 -13.350 1.00 92.38 82 THR A O 1
ATOM 639 N N . LYS A 1 83 ? 8.468 -0.525 -15.225 1.00 93.50 83 LYS A N 1
ATOM 640 C CA . LYS A 1 83 ? 8.655 0.919 -14.978 1.00 93.50 83 LYS A CA 1
ATOM 641 C C . LYS A 1 83 ? 7.354 1.687 -14.639 1.00 93.50 83 LYS A C 1
ATOM 643 O O . LYS A 1 83 ? 7.405 2.491 -13.707 1.00 93.50 83 LYS A O 1
ATOM 648 N N . PRO A 1 84 ? 6.206 1.489 -15.327 1.00 93.00 84 PRO A N 1
ATOM 649 C CA . PRO A 1 84 ? 4.953 2.133 -14.926 1.00 93.00 84 PRO A CA 1
ATOM 650 C C . PRO A 1 84 ? 4.367 1.574 -13.620 1.00 93.00 84 PRO A C 1
ATOM 652 O O . PRO A 1 84 ? 3.874 2.361 -12.815 1.00 93.00 84 PRO A O 1
ATOM 655 N N . SER A 1 85 ? 4.438 0.259 -13.371 1.00 94.19 85 SER A N 1
ATOM 656 C CA . SER A 1 85 ? 3.895 -0.329 -12.135 1.00 94.19 85 SER A CA 1
ATOM 657 C C . SER A 1 85 ? 4.714 0.052 -10.896 1.00 94.19 85 SER A C 1
ATOM 659 O O . SER A 1 85 ? 4.122 0.385 -9.875 1.00 94.19 85 SER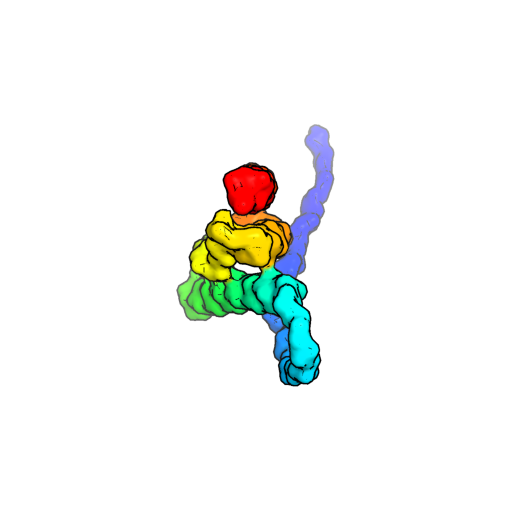 A O 1
ATOM 661 N N . ILE A 1 86 ? 6.043 0.176 -11.001 1.00 96.19 86 ILE A N 1
ATOM 662 C CA . ILE A 1 86 ? 6.892 0.684 -9.907 1.00 96.19 86 ILE A CA 1
ATOM 663 C C . ILE A 1 86 ? 6.583 2.154 -9.578 1.00 96.19 86 ILE A C 1
ATOM 665 O O . ILE A 1 86 ? 6.542 2.525 -8.408 1.00 96.19 86 ILE A O 1
ATOM 669 N N . ARG A 1 87 ? 6.316 3.005 -10.581 1.00 95.81 87 ARG A N 1
ATOM 670 C CA . ARG A 1 87 ? 5.892 4.400 -10.339 1.00 95.81 87 ARG A CA 1
ATOM 671 C C . ARG A 1 87 ? 4.565 4.470 -9.580 1.00 95.81 87 ARG A C 1
ATOM 673 O O . ARG A 1 87 ? 4.442 5.265 -8.652 1.00 95.81 87 ARG A O 1
ATOM 680 N N . ALA A 1 88 ? 3.606 3.616 -9.938 1.00 96.50 88 ALA A N 1
ATOM 681 C CA . ALA A 1 88 ? 2.351 3.485 -9.203 1.00 96.50 88 ALA A CA 1
ATOM 682 C C . ALA A 1 88 ? 2.572 2.932 -7.782 1.00 96.50 88 ALA A C 1
ATOM 684 O O . ALA A 1 88 ? 1.987 3.454 -6.836 1.00 96.50 88 ALA A O 1
ATOM 685 N N . ALA A 1 89 ? 3.467 1.952 -7.606 1.00 97.19 89 ALA A N 1
ATOM 686 C CA . ALA A 1 89 ? 3.837 1.423 -6.294 1.00 97.19 89 ALA A CA 1
ATOM 687 C C . ALA A 1 89 ? 4.432 2.509 -5.381 1.00 97.19 89 ALA A C 1
ATOM 689 O O . ALA A 1 89 ? 3.994 2.627 -4.244 1.00 97.19 89 ALA A O 1
ATOM 690 N N . ILE A 1 90 ? 5.347 3.356 -5.875 1.00 97.31 90 ILE A N 1
ATOM 691 C CA . ILE A 1 90 ? 5.915 4.490 -5.114 1.00 97.31 90 ILE A CA 1
ATOM 692 C C . ILE A 1 90 ? 4.814 5.435 -4.615 1.00 97.31 90 ILE A C 1
ATOM 694 O O . ILE A 1 90 ? 4.807 5.798 -3.439 1.00 97.31 90 ILE A O 1
ATOM 698 N N . ALA A 1 91 ? 3.859 5.794 -5.478 1.00 97.00 91 ALA A N 1
ATOM 699 C CA . ALA A 1 91 ? 2.732 6.641 -5.090 1.00 97.00 91 ALA A CA 1
ATOM 700 C C . ALA A 1 91 ? 1.847 5.974 -4.017 1.00 97.00 91 ALA A C 1
ATOM 702 O O . ALA A 1 91 ? 1.459 6.624 -3.047 1.00 97.00 91 ALA A O 1
ATOM 703 N N . CYS A 1 92 ? 1.583 4.669 -4.145 1.00 98.00 92 CYS A N 1
ATOM 704 C CA . CYS A 1 92 ? 0.820 3.907 -3.153 1.00 98.00 92 CYS A CA 1
ATOM 705 C C . CYS A 1 92 ? 1.589 3.728 -1.830 1.00 98.00 92 CYS A C 1
ATOM 707 O O . CYS A 1 92 ? 0.984 3.756 -0.766 1.00 98.00 92 CYS A O 1
ATOM 709 N N . ILE A 1 93 ? 2.921 3.612 -1.841 1.00 97.88 93 ILE A N 1
ATOM 710 C CA . ILE A 1 93 ? 3.713 3.597 -0.598 1.00 97.88 93 ILE A CA 1
ATOM 711 C C . ILE A 1 93 ? 3.596 4.953 0.111 1.00 97.88 93 ILE A C 1
ATOM 713 O O . ILE A 1 93 ? 3.336 4.987 1.310 1.00 97.88 93 ILE A O 1
ATOM 717 N N . ALA A 1 94 ? 3.710 6.067 -0.621 1.00 96.69 94 ALA A N 1
ATOM 718 C CA . ALA A 1 94 ? 3.565 7.408 -0.053 1.00 96.69 94 ALA A CA 1
ATOM 719 C C . ALA A 1 94 ? 2.164 7.646 0.549 1.00 96.69 94 ALA A C 1
ATOM 721 O O . ALA A 1 94 ? 2.052 8.098 1.688 1.00 96.69 94 ALA A O 1
ATOM 722 N N . GLN A 1 95 ? 1.097 7.271 -0.168 1.00 97.12 95 GLN A N 1
ATOM 723 C CA . GLN A 1 95 ? -0.273 7.323 0.359 1.00 97.12 95 GLN A CA 1
ATOM 724 C C . GLN A 1 95 ? -0.453 6.371 1.557 1.00 97.12 95 GLN A C 1
ATOM 726 O O . GLN A 1 95 ? -1.077 6.743 2.546 1.00 97.12 95 GLN A O 1
ATOM 731 N N . GLY A 1 96 ? 0.125 5.169 1.508 1.00 97.06 96 GLY A N 1
ATOM 732 C CA . GLY A 1 96 ? 0.085 4.197 2.600 1.00 97.06 96 GLY A CA 1
ATOM 733 C C . GLY A 1 96 ? 0.784 4.679 3.876 1.00 97.06 96 GLY A C 1
ATOM 734 O O . GLY A 1 96 ? 0.281 4.420 4.963 1.00 97.06 96 GLY A O 1
ATOM 735 N N . ILE A 1 97 ? 1.888 5.427 3.771 1.00 96.06 97 ILE A N 1
ATOM 736 C CA . ILE A 1 97 ? 2.529 6.087 4.924 1.00 96.06 97 ILE A CA 1
ATOM 737 C C . ILE A 1 97 ? 1.575 7.128 5.532 1.00 96.06 97 ILE A C 1
ATOM 739 O O . ILE A 1 97 ? 1.403 7.168 6.747 1.00 96.06 97 ILE A O 1
ATOM 743 N N . GLN A 1 98 ? 0.895 7.928 4.702 1.00 94.88 98 GLN A N 1
ATOM 744 C CA . GLN A 1 98 ? -0.080 8.923 5.170 1.00 94.88 98 GLN A CA 1
ATOM 745 C C . GLN A 1 98 ? -1.340 8.295 5.803 1.00 94.88 98 GLN A C 1
ATOM 747 O O . GLN A 1 98 ? -1.977 8.923 6.645 1.00 94.88 98 GLN A O 1
ATOM 752 N N . LEU A 1 99 ? -1.683 7.061 5.421 1.00 93.38 99 LEU A N 1
ATOM 753 C CA . LEU A 1 99 ? -2.769 6.252 5.995 1.00 93.38 99 LEU A CA 1
ATOM 754 C C . LEU A 1 99 ? -2.312 5.329 7.146 1.00 93.38 99 LEU A C 1
ATOM 756 O O . LEU A 1 99 ? -3.080 4.465 7.565 1.00 93.38 99 LEU A O 1
ATOM 760 N N . GLU A 1 100 ? -1.067 5.455 7.623 1.00 93.19 100 GLU A N 1
ATOM 761 C CA . GLU A 1 100 ? -0.474 4.608 8.677 1.00 93.19 100 GLU A CA 1
ATOM 762 C C . GLU A 1 100 ? -0.514 3.087 8.355 1.00 93.19 100 GLU A C 1
ATOM 764 O O . GLU A 1 100 ? -0.484 2.225 9.234 1.00 93.19 100 GLU A O 1
ATOM 769 N N . VAL A 1 101 ? -0.550 2.734 7.061 1.00 97.12 101 VAL A N 1
ATOM 770 C CA . VAL A 1 101 ? -0.442 1.355 6.539 1.00 97.12 101 VAL A CA 1
ATOM 771 C C . VAL A 1 101 ? 0.993 0.832 6.653 1.00 97.12 101 VAL A C 1
ATOM 773 O O . VAL A 1 101 ? 1.215 -0.365 6.872 1.00 97.12 101 VAL A O 1
ATOM 776 N N . PHE A 1 102 ? 1.961 1.736 6.512 1.00 96.06 102 PHE A N 1
ATOM 777 C CA . PHE A 1 102 ? 3.384 1.502 6.732 1.00 96.06 102 PHE A CA 1
ATOM 778 C C . PHE A 1 102 ? 3.865 2.407 7.858 1.00 96.06 102 PHE A C 1
ATOM 780 O O . PHE A 1 102 ? 3.510 3.586 7.890 1.00 96.06 102 PHE A O 1
ATOM 787 N N . ASP A 1 103 ? 4.707 1.875 8.740 1.00 91.12 103 ASP A N 1
ATOM 788 C CA . ASP A 1 103 ? 5.511 2.728 9.608 1.00 91.12 103 ASP A CA 1
ATOM 789 C C . ASP A 1 103 ? 6.692 3.342 8.825 1.00 91.12 103 ASP A C 1
ATOM 791 O O . ASP A 1 103 ? 6.915 3.054 7.643 1.00 91.12 103 ASP A O 1
ATOM 795 N N . GLY A 1 104 ? 7.462 4.215 9.479 1.00 85.69 104 GLY A N 1
ATOM 796 C CA . GLY A 1 104 ? 8.598 4.888 8.843 1.00 85.69 104 GLY A CA 1
ATOM 797 C C . GLY A 1 104 ? 9.724 3.948 8.383 1.00 85.69 104 GLY A C 1
ATOM 798 O O . GLY A 1 104 ? 10.473 4.306 7.471 1.00 85.69 104 GLY A O 1
ATOM 799 N N . ARG A 1 105 ? 9.852 2.746 8.963 1.00 92.88 105 ARG A N 1
ATOM 800 C CA . ARG A 1 105 ? 10.856 1.743 8.579 1.00 92.88 105 ARG A CA 1
ATOM 801 C C . ARG A 1 105 ? 10.372 0.928 7.383 1.00 92.88 105 ARG A C 1
ATOM 803 O O . ARG A 1 105 ? 11.078 0.883 6.380 1.00 92.88 105 ARG A O 1
ATOM 810 N N . ASP A 1 106 ? 9.171 0.360 7.458 1.00 93.06 106 ASP A N 1
ATOM 811 C CA . ASP A 1 106 ? 8.542 -0.370 6.348 1.00 93.06 106 ASP A CA 1
ATOM 812 C C . ASP A 1 106 ? 8.465 0.515 5.091 1.00 93.06 106 ASP A C 1
ATOM 814 O O . ASP A 1 106 ? 8.870 0.116 3.997 1.00 93.06 106 ASP A O 1
ATOM 818 N N . GLY A 1 107 ? 7.980 1.752 5.253 1.00 94.38 107 GLY A N 1
ATOM 819 C CA . GLY A 1 107 ? 7.792 2.696 4.154 1.00 94.38 107 GLY A CA 1
ATOM 820 C C . GLY A 1 107 ? 9.106 3.092 3.478 1.00 94.38 107 GLY A C 1
ATOM 821 O O . GLY A 1 107 ? 9.192 3.087 2.250 1.00 94.38 107 GLY A O 1
ATOM 822 N N . SER A 1 108 ? 10.155 3.383 4.255 1.00 94.25 108 SER A N 1
ATOM 823 C CA . SER A 1 108 ? 11.469 3.740 3.698 1.00 94.25 108 SER A CA 1
ATOM 824 C C . SER A 1 108 ? 12.158 2.560 3.005 1.00 94.25 108 SER A C 1
ATOM 826 O O . SER A 1 108 ? 12.719 2.741 1.923 1.00 94.25 108 SER A O 1
ATOM 828 N N . GLN A 1 109 ? 12.049 1.343 3.551 1.00 97.06 109 GLN A N 1
ATOM 829 C CA . GLN A 1 109 ? 12.571 0.129 2.910 1.00 97.06 109 GLN A CA 1
ATOM 830 C C . GLN A 1 109 ? 11.863 -0.175 1.581 1.00 97.06 109 GLN A C 1
ATOM 832 O O . GLN A 1 109 ? 12.527 -0.485 0.589 1.00 97.06 109 GLN A O 1
ATOM 837 N N . LEU A 1 110 ? 10.535 -0.031 1.522 1.00 96.94 110 LEU A N 1
ATOM 838 C CA . LEU A 1 110 ? 9.762 -0.227 0.291 1.00 96.94 110 LEU A CA 1
ATOM 839 C C . LEU A 1 110 ? 10.077 0.831 -0.777 1.00 96.94 110 LEU A C 1
ATOM 841 O O . LEU A 1 110 ? 10.228 0.486 -1.950 1.00 96.94 110 LEU A O 1
ATOM 845 N N . LEU A 1 111 ? 10.235 2.102 -0.389 1.00 96.94 111 LEU A N 1
ATOM 846 C CA . LEU A 1 111 ? 10.662 3.162 -1.310 1.00 96.94 111 LEU A CA 1
ATOM 847 C C . LEU A 1 111 ? 12.071 2.899 -1.862 1.00 96.94 111 LEU A C 1
ATOM 849 O O . LEU A 1 111 ? 12.293 3.068 -3.062 1.00 96.94 111 LEU A O 1
ATOM 853 N N . TYR A 1 112 ? 13.002 2.428 -1.028 1.00 97.19 112 TYR A N 1
ATOM 854 C CA . TYR A 1 112 ? 14.343 2.043 -1.473 1.00 97.19 112 TYR A CA 1
ATOM 855 C C . TYR A 1 112 ? 14.312 0.845 -2.439 1.00 97.19 112 TYR A C 1
ATOM 857 O O . TYR A 1 112 ? 14.922 0.896 -3.508 1.00 97.19 112 TYR A O 1
ATOM 865 N N . ALA A 1 113 ? 13.535 -0.200 -2.135 1.00 96.88 113 ALA A N 1
ATOM 866 C CA . ALA A 1 113 ? 13.356 -1.344 -3.032 1.00 96.88 113 ALA A CA 1
ATOM 867 C C . ALA A 1 113 ? 12.788 -0.921 -4.404 1.00 96.88 113 ALA A C 1
ATOM 869 O O . ALA A 1 113 ? 13.268 -1.375 -5.446 1.00 96.88 113 ALA A O 1
ATOM 870 N N . ALA A 1 114 ? 11.829 0.011 -4.421 1.00 96.62 114 ALA A N 1
ATOM 871 C CA . ALA A 1 114 ? 11.280 0.578 -5.650 1.00 96.62 114 ALA A CA 1
ATOM 872 C C . ALA A 1 114 ? 12.324 1.377 -6.459 1.00 96.62 114 ALA A C 1
ATOM 874 O O . ALA A 1 114 ? 12.364 1.276 -7.689 1.00 96.62 114 ALA A O 1
ATOM 875 N N . GLN A 1 115 ? 13.207 2.132 -5.795 1.00 94.94 115 GLN A N 1
ATOM 876 C CA . GLN A 1 115 ? 14.324 2.825 -6.451 1.00 94.94 115 GLN A CA 1
ATOM 877 C C . GLN A 1 115 ? 15.302 1.830 -7.099 1.00 94.94 115 GLN A C 1
ATOM 879 O O . GLN A 1 115 ? 15.639 1.979 -8.276 1.00 94.94 115 GLN A O 1
ATOM 884 N N . VAL A 1 116 ? 15.693 0.768 -6.385 1.00 95.94 116 VAL A N 1
ATOM 885 C CA . VAL A 1 116 ? 16.564 -0.299 -6.917 1.00 95.94 116 VAL A CA 1
ATOM 886 C C . VAL A 1 116 ? 15.919 -1.002 -8.124 1.00 95.94 116 VAL A C 1
ATOM 888 O O . VAL A 1 116 ? 16.585 -1.249 -9.137 1.00 95.94 116 VAL A O 1
ATOM 891 N N . ALA A 1 117 ? 14.608 -1.260 -8.080 1.00 94.88 117 ALA A N 1
ATOM 892 C CA . ALA A 1 117 ? 13.866 -1.832 -9.204 1.00 94.88 117 ALA A CA 1
ATOM 893 C C . ALA A 1 117 ? 13.879 -0.919 -10.452 1.00 94.88 117 ALA A C 1
ATOM 895 O O . ALA A 1 117 ? 14.091 -1.397 -11.570 1.00 94.88 117 ALA A O 1
ATOM 896 N N . LEU A 1 118 ? 13.729 0.404 -10.292 1.00 92.25 118 LEU A N 1
ATOM 897 C CA . LEU A 1 118 ? 13.822 1.357 -11.411 1.00 92.25 118 LEU A CA 1
ATOM 898 C C . LEU A 1 118 ? 15.223 1.396 -12.042 1.00 92.25 118 LEU A C 1
ATOM 900 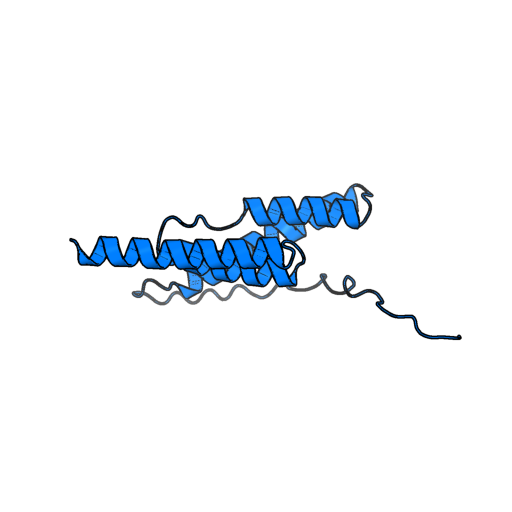O O . LEU A 1 118 ? 15.336 1.432 -13.275 1.00 92.25 118 LEU A O 1
ATOM 904 N N . SER A 1 119 ? 16.276 1.363 -11.225 1.00 91.06 119 SER A N 1
ATOM 905 C CA . SER A 1 119 ? 17.666 1.365 -11.699 1.00 91.06 119 SER A CA 1
ATOM 906 C C . SER A 1 119 ? 17.994 0.094 -12.489 1.00 91.06 119 SER A C 1
ATOM 908 O O . SER A 1 119 ? 18.464 0.171 -13.626 1.00 91.06 119 SER A O 1
ATOM 910 N N . THR A 1 120 ? 17.653 -1.084 -11.957 1.00 90.62 120 THR A N 1
ATOM 911 C CA . THR A 1 120 ? 17.936 -2.376 -12.617 1.00 90.62 120 THR A CA 1
ATOM 912 C C . THR A 1 120 ? 17.154 -2.588 -13.920 1.00 90.62 120 THR A C 1
ATOM 914 O O . THR A 1 120 ? 17.676 -3.195 -14.860 1.00 90.62 120 THR A O 1
ATOM 917 N N . LEU A 1 121 ? 15.926 -2.066 -14.035 1.00 86.62 121 LEU A N 1
ATOM 918 C CA . LEU A 1 121 ? 15.186 -2.059 -15.306 1.00 86.62 121 LEU A CA 1
ATOM 919 C C . LEU A 1 121 ? 15.802 -1.114 -16.347 1.00 86.62 121 LEU A C 1
ATOM 921 O O . LEU A 1 121 ? 15.751 -1.405 -17.543 1.00 86.62 121 LEU A O 1
ATOM 925 N N . THR A 1 122 ? 16.385 0.003 -15.911 1.00 78.06 122 THR A N 1
ATOM 926 C CA . THR A 1 122 ? 17.031 0.969 -16.813 1.00 78.06 122 THR A CA 1
ATOM 927 C C . THR A 1 122 ? 18.320 0.387 -17.400 1.00 78.06 122 THR A C 1
ATOM 929 O O . THR A 1 122 ? 18.514 0.444 -18.614 1.00 78.06 122 THR A O 1
ATOM 932 N N . GLU A 1 123 ? 19.130 -0.294 -16.583 1.00 77.00 123 GLU A N 1
ATOM 933 C CA . GLU A 1 123 ? 20.325 -1.014 -17.048 1.00 77.00 123 GLU A CA 1
ATOM 934 C C . GLU A 1 123 ? 20.006 -2.125 -18.056 1.00 77.00 123 GLU A C 1
ATOM 936 O O . GLU A 1 123 ? 20.681 -2.243 -19.080 1.00 77.00 123 GLU A O 1
ATOM 941 N N . ARG A 1 124 ? 18.934 -2.901 -17.831 1.00 74.00 124 ARG A N 1
ATOM 942 C CA . ARG A 1 124 ? 18.495 -3.927 -18.794 1.00 74.00 124 ARG A CA 1
ATOM 943 C C . ARG A 1 124 ? 18.099 -3.354 -20.155 1.00 74.00 124 ARG A C 1
ATOM 945 O O . ARG A 1 124 ? 18.280 -4.046 -21.151 1.00 74.00 124 ARG A O 1
ATOM 952 N N . LYS A 1 125 ? 17.595 -2.115 -20.219 1.00 71.69 125 LYS A N 1
ATOM 953 C CA . LYS A 1 125 ? 17.295 -1.450 -21.498 1.00 71.69 125 LYS A CA 1
ATOM 954 C C . LYS A 1 125 ? 18.561 -0.959 -22.213 1.00 71.69 125 LYS A C 1
ATOM 956 O O . LYS A 1 125 ? 18.569 -0.932 -23.430 1.00 71.69 125 LYS A O 1
ATOM 961 N N . ARG A 1 126 ? 19.615 -0.571 -21.487 1.00 71.94 126 ARG A N 1
ATOM 962 C CA . ARG A 1 126 ? 20.865 -0.056 -22.084 1.00 71.94 126 ARG A CA 1
ATOM 963 C C . ARG A 1 126 ? 21.736 -1.147 -22.722 1.00 71.94 126 ARG A C 1
ATOM 965 O O . ARG A 1 126 ? 22.522 -0.846 -23.610 1.00 71.94 126 ARG A O 1
ATOM 972 N N . LYS A 1 127 ? 21.614 -2.395 -22.260 1.00 66.06 127 LYS A N 1
ATOM 973 C CA . LYS A 1 127 ? 22.371 -3.557 -22.767 1.00 66.06 127 LYS A CA 1
ATOM 974 C C . LYS A 1 127 ? 21.679 -4.306 -23.922 1.00 66.06 127 LYS A C 1
ATOM 976 O O . LYS A 1 127 ? 22.087 -5.425 -24.222 1.00 66.06 127 LYS A O 1
ATOM 981 N N . LYS A 1 128 ? 20.616 -3.746 -24.507 1.00 54.06 128 LYS A N 1
ATOM 982 C CA . LYS A 1 128 ? 19.790 -4.373 -25.546 1.00 54.06 128 LYS A CA 1
ATOM 983 C C . LYS A 1 128 ? 19.511 -3.389 -26.677 1.00 54.06 128 LYS A C 1
ATOM 985 O O . LYS A 1 128 ? 19.474 -3.868 -27.826 1.00 54.06 128 LYS A O 1
#

Secondary structure (DSSP, 8-state):
----------STT--S------------SS--HHHHHHHHHHHHHHHHHHHHHHHHHTT--HHHHHHHHHHHHHHHSPPSSSHHHHHHHHHHHHHHHHTTSS-HHHHHHHHHHHHHHHHHHHHHHHT-

Radius of gyration: 18.57 Å; chains: 1; bounding box: 42×26×66 Å